Protein AF-A0A4Q6EAH5-F1 (afdb_monomer)

Sequence (78 aa):
LEKALVAVKASDAADKKVKAAVRSKKIPKAKGAALYDSALKANVINQTEFNVIAEAEKLRLSAIQVDEFTLEDYASRK

Secondary structure (DSSP, 8-state):
-HHHHHHHHHHHHHHHHHHHHHHTTSS----THHHHHHHHHTTSS-HHHHHHHHHHHHHHHHHH------THHHHT--

Mean predicted aligned error: 10.82 Å

Foldseek 3Di:
DVLLVVLVVLLVVLVVLLVVCVVVVLFPDDDDLVSLVRCCVSVSDDPVSSVSSVVSVVVVVVVVCDDPPDCVVVVPPD

pLDDT: mean 70.67, std 9.62, range [47.03, 83.06]

Structure (mmCIF, N/CA/C/O backbone):
data_AF-A0A4Q6EAH5-F1
#
_entry.id   AF-A0A4Q6EAH5-F1
#
loop_
_atom_site.group_PDB
_atom_site.id
_atom_site.type_symbol
_atom_site.label_atom_id
_atom_site.label_alt_id
_atom_site.label_comp_id
_atom_site.label_asym_id
_atom_site.label_entity_id
_atom_site.label_seq_id
_atom_site.pdbx_PDB_ins_code
_atom_site.Cartn_x
_atom_site.Cartn_y
_atom_site.Cartn_z
_atom_site.occupancy
_atom_site.B_iso_or_equiv
_atom_site.auth_seq_id
_atom_site.auth_comp_id
_atom_site.auth_asym_id
_atom_site.auth_atom_id
_atom_site.pdbx_PDB_model_num
ATOM 1 N N . LEU A 1 1 ? 14.708 5.683 -11.630 1.00 56.78 1 LEU A N 1
ATOM 2 C CA . LEU A 1 1 ? 14.715 5.554 -10.153 1.00 56.78 1 LEU A CA 1
ATOM 3 C C . LEU A 1 1 ? 13.917 6.656 -9.441 1.00 56.78 1 LEU A C 1
ATOM 5 O O . LEU A 1 1 ? 13.068 6.324 -8.627 1.00 56.78 1 LEU A O 1
ATOM 9 N N . GLU A 1 2 ? 14.125 7.943 -9.750 1.00 55.47 2 GLU A N 1
ATOM 10 C CA . GLU A 1 2 ? 13.482 9.071 -9.033 1.00 55.47 2 GLU A CA 1
ATOM 11 C C . GLU A 1 2 ? 11.949 9.024 -8.966 1.00 55.47 2 GLU A C 1
ATOM 13 O O . GLU A 1 2 ? 11.373 9.253 -7.904 1.00 55.47 2 GLU A O 1
ATOM 18 N N . LYS A 1 3 ? 11.275 8.671 -10.068 1.00 57.56 3 LYS A N 1
ATOM 19 C CA . LYS A 1 3 ? 9.803 8.614 -10.116 1.00 57.56 3 LYS A CA 1
ATOM 20 C C . LYS A 1 3 ? 9.208 7.615 -9.117 1.00 57.56 3 LYS A C 1
ATOM 22 O O . LYS A 1 3 ? 8.184 7.904 -8.507 1.00 57.56 3 LYS A O 1
ATOM 27 N N . ALA A 1 4 ? 9.874 6.478 -8.904 1.00 56.59 4 ALA A N 1
ATOM 28 C CA . ALA A 1 4 ? 9.433 5.476 -7.938 1.00 56.59 4 ALA A CA 1
ATOM 29 C C . ALA A 1 4 ? 9.545 5.998 -6.498 1.00 56.59 4 ALA A C 1
ATOM 31 O O . ALA A 1 4 ? 8.648 5.785 -5.691 1.00 56.59 4 ALA A O 1
ATOM 32 N N . LEU A 1 5 ? 10.606 6.747 -6.187 1.00 58.38 5 LEU A N 1
ATOM 33 C CA . LEU A 1 5 ? 10.825 7.299 -4.849 1.00 58.38 5 LEU A CA 1
ATOM 34 C C . LEU A 1 5 ? 9.791 8.387 -4.519 1.00 58.38 5 LEU A C 1
ATOM 36 O O . LEU A 1 5 ? 9.229 8.390 -3.426 1.00 58.38 5 LEU A O 1
ATOM 40 N N . VAL A 1 6 ? 9.474 9.267 -5.474 1.00 64.00 6 VAL A N 1
ATOM 41 C CA . VAL A 1 6 ? 8.428 10.292 -5.307 1.00 64.00 6 VAL A CA 1
ATOM 42 C C . VAL A 1 6 ? 7.049 9.655 -5.118 1.00 64.00 6 VAL A C 1
ATOM 44 O O . VAL A 1 6 ? 6.323 10.049 -4.205 1.00 64.00 6 VAL A O 1
ATOM 47 N N . ALA A 1 7 ? 6.714 8.635 -5.916 1.00 62.12 7 ALA A N 1
ATOM 48 C CA . ALA A 1 7 ? 5.453 7.904 -5.789 1.00 62.12 7 ALA A CA 1
ATOM 49 C C . ALA A 1 7 ? 5.335 7.200 -4.425 1.00 62.12 7 ALA A C 1
ATOM 51 O O . ALA A 1 7 ? 4.308 7.317 -3.757 1.00 62.12 7 ALA A O 1
ATOM 52 N N . VAL A 1 8 ? 6.415 6.569 -3.950 1.00 62.81 8 VAL A N 1
ATOM 53 C CA . VAL A 1 8 ? 6.466 5.955 -2.614 1.00 62.81 8 VAL A CA 1
ATOM 54 C C . VAL A 1 8 ? 6.300 7.009 -1.513 1.00 62.81 8 VAL A C 1
ATOM 56 O O . VAL A 1 8 ? 5.531 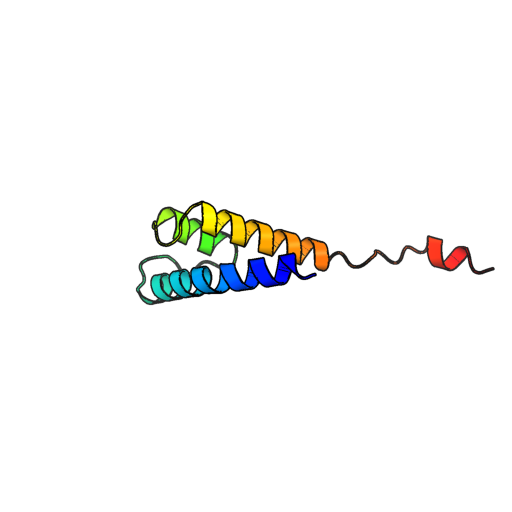6.814 -0.575 1.00 62.81 8 VAL A O 1
ATOM 59 N N . LYS A 1 9 ? 6.946 8.170 -1.634 1.00 66.88 9 LYS A N 1
ATOM 60 C CA . LYS A 1 9 ? 6.849 9.242 -0.631 1.00 66.88 9 LYS A CA 1
ATOM 61 C C . LYS A 1 9 ? 5.448 9.861 -0.569 1.00 66.88 9 LYS A C 1
ATOM 63 O O . LYS A 1 9 ? 4.969 10.175 0.517 1.00 66.88 9 LYS A O 1
ATOM 68 N N . ALA A 1 10 ? 4.780 9.996 -1.715 1.00 65.25 10 ALA A N 1
ATOM 69 C CA . ALA A 1 10 ? 3.380 10.413 -1.783 1.00 65.25 10 ALA A CA 1
ATOM 70 C C . ALA A 1 10 ? 2.448 9.346 -1.182 1.00 65.25 10 ALA A C 1
ATOM 72 O O . ALA A 1 10 ? 1.534 9.676 -0.422 1.00 65.25 10 ALA A O 1
ATOM 73 N N . SER A 1 11 ? 2.726 8.066 -1.448 1.00 66.94 11 SER A N 1
ATOM 74 C CA . SER A 1 11 ? 1.976 6.952 -0.866 1.00 66.94 11 SER A CA 1
ATOM 75 C C . SER A 1 11 ? 2.132 6.851 0.653 1.00 66.94 11 SER A C 1
ATOM 77 O O . SER A 1 11 ? 1.189 6.452 1.322 1.00 66.94 11 SER A O 1
ATOM 79 N N . ASP A 1 12 ? 3.250 7.301 1.228 1.00 72.19 12 ASP A N 1
ATOM 80 C CA . ASP A 1 12 ? 3.511 7.238 2.674 1.00 72.19 12 ASP A CA 1
ATOM 81 C C . ASP A 1 12 ? 2.536 8.113 3.493 1.00 72.19 12 ASP A C 1
ATOM 83 O O . ASP A 1 12 ? 2.110 7.756 4.596 1.00 72.19 12 ASP A O 1
ATOM 87 N N . ALA A 1 13 ? 2.103 9.250 2.933 1.00 75.69 13 ALA A N 1
ATOM 88 C CA . ALA A 1 13 ? 1.075 10.091 3.545 1.00 75.69 13 ALA A CA 1
ATOM 89 C C . ALA A 1 13 ? -0.301 9.402 3.545 1.00 75.69 13 ALA A C 1
ATOM 91 O O . ALA A 1 13 ? -1.005 9.424 4.561 1.00 75.69 13 ALA A O 1
ATOM 92 N N . ALA A 1 14 ? -0.664 8.754 2.435 1.00 73.56 14 ALA A N 1
ATOM 93 C CA . ALA A 1 14 ? -1.881 7.954 2.342 1.00 73.56 14 ALA A CA 1
ATOM 94 C C . ALA A 1 14 ? -1.806 6.736 3.279 1.00 73.56 14 ALA A C 1
ATOM 96 O O . ALA A 1 14 ? -2.740 6.479 4.034 1.00 73.56 14 ALA A O 1
ATOM 97 N N . ASP A 1 15 ? -0.663 6.058 3.346 1.00 74.56 15 ASP A N 1
ATOM 98 C CA . ASP A 1 15 ? -0.447 4.882 4.189 1.00 74.56 15 ASP A CA 1
ATOM 99 C C . ASP A 1 15 ? -0.571 5.215 5.687 1.00 74.56 15 ASP A C 1
ATOM 101 O O . ASP A 1 15 ? -1.152 4.450 6.462 1.00 74.56 15 ASP A O 1
ATOM 105 N N . LYS A 1 16 ? -0.131 6.411 6.108 1.00 79.38 16 LYS A N 1
ATOM 106 C CA . LYS A 1 16 ? -0.385 6.931 7.465 1.00 79.38 16 LYS A CA 1
ATOM 107 C C . LYS A 1 16 ? -1.873 7.138 7.746 1.00 79.38 16 LYS A C 1
ATOM 109 O O . LYS A 1 16 ? -2.330 6.739 8.821 1.00 79.38 16 LYS A O 1
ATOM 114 N N . LYS A 1 17 ? -2.638 7.710 6.805 1.00 79.56 17 LYS A N 1
ATOM 115 C CA . LYS A 1 17 ? -4.103 7.856 6.944 1.00 79.56 17 LYS A CA 1
ATOM 116 C C . LYS A 1 17 ? -4.774 6.490 7.067 1.00 79.56 17 LYS A C 1
ATOM 118 O O . LYS A 1 17 ? -5.585 6.286 7.971 1.00 79.56 17 LYS A O 1
ATOM 123 N N . VAL A 1 18 ? -4.385 5.533 6.225 1.00 77.12 18 VAL A N 1
ATOM 124 C CA . VAL A 1 18 ? -4.943 4.178 6.258 1.00 77.12 18 VAL A CA 1
ATOM 125 C C . VAL A 1 18 ? -4.588 3.466 7.566 1.00 77.12 18 VAL A C 1
ATOM 127 O O . VAL A 1 18 ? -5.473 2.927 8.225 1.00 77.12 18 VAL A O 1
ATOM 130 N N . LYS A 1 19 ? -3.339 3.541 8.042 1.00 76.81 19 LYS A N 1
ATOM 131 C CA . LYS A 1 19 ? -2.946 2.991 9.355 1.00 76.81 19 LYS A CA 1
ATOM 132 C C . LYS A 1 19 ? -3.719 3.621 10.514 1.00 76.81 19 LYS A C 1
ATOM 134 O O . LYS A 1 19 ? -4.093 2.906 11.448 1.00 76.81 19 LYS A O 1
ATOM 139 N N . ALA A 1 20 ? -3.983 4.926 10.470 1.00 82.06 20 ALA A N 1
ATOM 140 C CA . ALA A 1 20 ? -4.809 5.603 11.469 1.00 82.06 20 ALA A CA 1
ATOM 141 C C . ALA A 1 20 ? -6.271 5.120 11.421 1.00 82.06 20 ALA A C 1
ATOM 143 O O . ALA A 1 20 ? -6.873 4.850 12.464 1.00 82.06 20 ALA A O 1
ATOM 144 N N . ALA A 1 21 ? -6.827 4.930 10.224 1.00 80.06 21 ALA A N 1
ATOM 145 C CA . ALA A 1 21 ? -8.171 4.393 10.026 1.00 80.06 21 ALA A CA 1
ATOM 146 C C . ALA A 1 21 ? -8.292 2.917 10.471 1.00 80.06 21 ALA A C 1
ATOM 148 O O . ALA A 1 21 ? -9.282 2.531 11.092 1.00 80.06 21 ALA A O 1
ATOM 149 N N . VAL A 1 22 ? -7.246 2.109 10.274 1.00 81.50 22 VAL A N 1
ATOM 150 C CA . VAL A 1 22 ? -7.154 0.736 10.801 1.00 81.50 22 VAL A CA 1
ATOM 151 C C . VAL A 1 22 ? -7.077 0.735 12.330 1.00 81.50 22 VAL A C 1
ATOM 153 O O . VAL A 1 22 ? -7.770 -0.042 12.987 1.00 81.50 22 VAL A O 1
ATOM 156 N N . ARG A 1 23 ? -6.261 1.616 12.928 1.00 80.31 23 ARG A N 1
ATOM 157 C CA . ARG A 1 23 ? -6.159 1.759 14.394 1.00 80.31 23 ARG A CA 1
ATOM 158 C C . ARG A 1 23 ? -7.475 2.203 15.026 1.00 80.31 23 ARG A C 1
ATOM 160 O O . ARG A 1 23 ? -7.835 1.694 16.081 1.00 80.31 23 ARG A O 1
ATOM 167 N N . SER A 1 24 ? -8.198 3.100 14.365 1.00 80.25 24 SER A N 1
ATOM 168 C CA . SER A 1 24 ? -9.529 3.552 14.789 1.00 80.25 24 SER A CA 1
ATOM 169 C C . SER A 1 24 ? -10.652 2.562 14.450 1.00 80.25 24 SER A C 1
ATOM 171 O O . SER A 1 24 ? -11.817 2.884 14.662 1.00 80.25 24 SER A O 1
ATOM 173 N N . LYS A 1 25 ? -10.320 1.354 13.960 1.00 76.62 25 LYS A N 1
ATOM 174 C CA . LYS A 1 25 ? -11.259 0.288 13.564 1.00 76.62 25 LYS A CA 1
ATOM 175 C C . LYS A 1 25 ? -12.283 0.711 12.498 1.00 76.62 25 LYS A C 1
ATOM 177 O O . LYS A 1 25 ? -13.284 0.027 12.320 1.00 76.62 25 LYS A O 1
ATOM 182 N N . LYS A 1 26 ? -12.027 1.798 11.759 1.00 75.50 26 LYS A N 1
ATOM 183 C CA . LYS A 1 26 ? -12.880 2.246 10.644 1.00 75.50 26 LYS A CA 1
ATOM 184 C C . LYS A 1 26 ? -12.778 1.341 9.417 1.00 75.50 26 LYS A C 1
ATOM 186 O O . LYS A 1 26 ? -13.677 1.342 8.588 1.00 75.50 26 LYS A O 1
ATOM 191 N N . ILE A 1 27 ? -11.690 0.582 9.304 1.00 77.94 27 ILE A N 1
ATOM 192 C CA . ILE A 1 27 ? -11.443 -0.363 8.214 1.00 77.94 27 ILE A CA 1
ATOM 193 C C . ILE A 1 27 ? -10.844 -1.666 8.749 1.00 77.94 27 ILE A C 1
ATOM 195 O O . ILE A 1 27 ? -10.088 -1.643 9.728 1.00 77.94 27 ILE A O 1
ATOM 199 N N . PRO A 1 28 ? -11.160 -2.807 8.112 1.00 74.19 28 PRO A N 1
ATOM 200 C CA . PRO A 1 28 ? -10.612 -4.101 8.488 1.00 74.19 28 PRO A CA 1
ATOM 201 C C . PRO A 1 28 ? -9.096 -4.156 8.251 1.00 74.19 28 PRO A C 1
ATOM 203 O O . PRO A 1 28 ? -8.570 -3.595 7.289 1.00 74.19 28 PRO A O 1
ATOM 206 N N . LYS A 1 29 ? -8.376 -4.866 9.132 1.00 71.19 29 LYS A N 1
ATOM 207 C CA . LYS A 1 29 ? -6.949 -5.172 8.946 1.00 71.19 29 LYS A CA 1
ATOM 208 C C . LYS A 1 29 ? -6.783 -6.157 7.786 1.00 71.19 29 LYS A C 1
ATOM 210 O O . LYS A 1 29 ? -6.782 -7.365 7.994 1.00 71.19 29 LYS A O 1
ATOM 215 N N . ALA A 1 30 ? -6.624 -5.633 6.580 1.00 73.50 30 ALA A N 1
ATOM 216 C CA . ALA A 1 30 ? -6.192 -6.394 5.414 1.00 73.50 30 ALA A CA 1
ATOM 217 C C . ALA A 1 30 ? -4.684 -6.196 5.161 1.00 73.50 30 ALA A C 1
ATOM 219 O O . ALA A 1 30 ? -4.044 -5.345 5.782 1.00 73.50 30 ALA A O 1
ATOM 220 N N . LYS A 1 31 ? -4.092 -7.004 4.276 1.00 66.19 31 LYS A N 1
ATOM 221 C CA . LYS A 1 31 ? -2.682 -6.885 3.864 1.00 66.19 31 LYS A CA 1
ATOM 222 C C . LYS A 1 31 ? -2.598 -6.415 2.408 1.00 66.19 31 LYS A C 1
ATOM 224 O O . LYS A 1 31 ? -3.409 -6.840 1.588 1.00 66.19 31 LYS A O 1
ATOM 229 N N . GLY A 1 32 ? -1.603 -5.582 2.093 1.00 71.19 32 GLY A N 1
ATOM 230 C CA . GLY A 1 32 ? -1.303 -5.139 0.724 1.00 71.19 32 GLY A CA 1
ATOM 231 C C . GLY A 1 32 ? -2.471 -4.421 0.037 1.00 71.19 32 GLY A C 1
ATOM 232 O O . GLY A 1 32 ? -3.170 -3.627 0.662 1.00 71.19 32 GLY A O 1
ATOM 233 N N . ALA A 1 33 ? -2.712 -4.744 -1.238 1.00 70.38 33 ALA A N 1
ATOM 234 C CA . ALA A 1 33 ? -3.741 -4.127 -2.085 1.00 70.38 33 ALA A CA 1
ATOM 235 C C . ALA A 1 33 ? -5.155 -4.113 -1.467 1.00 70.38 33 ALA A C 1
ATOM 237 O O . ALA A 1 33 ? -5.884 -3.131 -1.604 1.00 70.38 33 ALA A O 1
ATOM 238 N N . ALA A 1 34 ? -5.530 -5.159 -0.723 1.00 77.19 34 ALA A N 1
ATOM 239 C CA . ALA A 1 34 ? -6.856 -5.266 -0.108 1.00 77.19 34 ALA A CA 1
ATOM 240 C C . ALA A 1 34 ? -7.105 -4.213 0.993 1.00 77.19 34 ALA A C 1
ATOM 242 O O . ALA A 1 34 ? -8.250 -3.835 1.257 1.00 77.19 34 ALA A O 1
ATOM 243 N N . LEU A 1 35 ? -6.044 -3.714 1.634 1.00 78.44 35 LEU A N 1
ATOM 244 C CA . LEU A 1 35 ? -6.130 -2.653 2.640 1.00 78.44 35 LEU A CA 1
ATOM 245 C C . LEU A 1 35 ? -6.388 -1.288 1.993 1.00 78.44 35 LEU A C 1
ATOM 247 O O . LEU A 1 35 ? -7.205 -0.524 2.504 1.00 78.44 35 LEU A O 1
ATOM 251 N N . TYR A 1 36 ? -5.773 -1.016 0.842 1.00 77.69 36 TYR A N 1
ATOM 252 C CA . TYR A 1 36 ? -6.019 0.207 0.076 1.00 77.69 36 TYR A 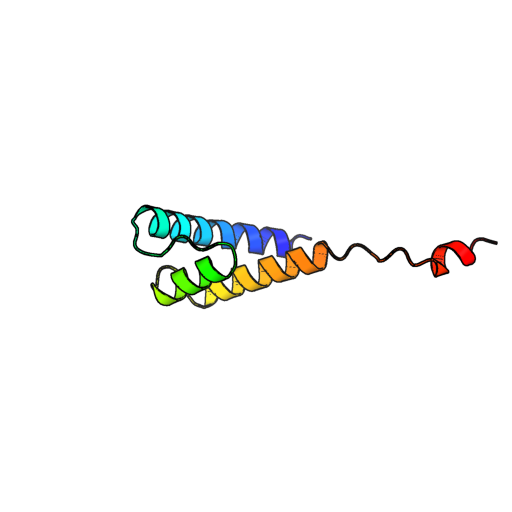CA 1
ATOM 253 C C . TYR A 1 36 ? -7.411 0.215 -0.565 1.00 77.69 36 TYR A C 1
ATOM 255 O O . TYR A 1 36 ? -8.079 1.244 -0.541 1.00 77.69 36 TYR A O 1
ATOM 263 N N . ASP A 1 37 ? -7.898 -0.934 -1.037 1.00 80.50 37 ASP A N 1
ATOM 264 C CA . ASP A 1 37 ? -9.265 -1.065 -1.563 1.00 80.50 37 ASP A CA 1
ATOM 265 C C . ASP A 1 37 ? -10.323 -0.860 -0.460 1.00 80.50 37 ASP A C 1
ATOM 267 O O . ASP A 1 37 ? -11.321 -0.158 -0.634 1.00 80.50 37 ASP A O 1
ATOM 271 N N . SER A 1 38 ? -10.059 -1.386 0.741 1.00 79.50 38 SER A N 1
ATOM 272 C CA . SER A 1 38 ? -10.897 -1.125 1.920 1.00 79.50 38 SER A CA 1
ATOM 273 C C . SER A 1 38 ? -10.879 0.355 2.321 1.00 79.50 38 SER A C 1
ATOM 275 O O . SER A 1 38 ? -11.911 0.904 2.702 1.00 79.50 38 SER A O 1
ATOM 277 N N . ALA A 1 39 ? -9.723 1.018 2.222 1.00 80.19 39 ALA A N 1
ATOM 278 C CA . ALA A 1 39 ? -9.586 2.442 2.514 1.00 80.19 39 ALA A CA 1
ATOM 279 C C . ALA A 1 39 ? -10.310 3.334 1.494 1.00 80.19 39 ALA A C 1
ATOM 281 O O . ALA A 1 39 ? -10.908 4.333 1.895 1.00 80.19 39 ALA A O 1
ATOM 282 N N . LEU A 1 40 ? -10.297 2.958 0.212 1.00 83.06 40 LEU A N 1
ATOM 283 C CA . LEU A 1 40 ? -11.058 3.625 -0.846 1.00 83.06 40 LEU A CA 1
ATOM 284 C C . LEU A 1 40 ? -12.568 3.508 -0.579 1.00 83.06 40 LEU A C 1
ATOM 286 O O . LEU A 1 40 ? -13.274 4.512 -0.543 1.00 83.06 40 LEU A O 1
ATOM 290 N N . LYS A 1 41 ? -13.054 2.293 -0.288 1.00 81.69 41 LYS A N 1
ATOM 291 C CA . LYS A 1 41 ? -14.468 2.033 0.049 1.00 81.69 41 LYS A CA 1
ATOM 292 C C . LYS A 1 41 ? -14.928 2.785 1.298 1.00 81.69 41 LYS A C 1
ATOM 294 O O . LYS A 1 41 ? -16.070 3.229 1.369 1.00 81.69 41 LYS A O 1
ATOM 299 N N . ALA A 1 42 ? -14.037 2.958 2.270 1.00 79.56 42 ALA A N 1
ATOM 300 C CA . ALA A 1 42 ? -14.301 3.724 3.482 1.00 79.56 42 ALA A CA 1
ATOM 301 C C . ALA A 1 42 ? -14.107 5.246 3.318 1.00 79.56 42 ALA A C 1
ATOM 303 O O . ALA A 1 42 ? -14.190 5.964 4.315 1.00 79.56 42 ALA A O 1
ATOM 304 N N . ASN A 1 43 ? -13.844 5.743 2.099 1.00 79.75 43 ASN A N 1
ATOM 305 C CA . ASN A 1 43 ? -13.556 7.155 1.801 1.00 79.75 43 ASN A CA 1
ATOM 306 C C . ASN A 1 43 ? -12.422 7.752 2.664 1.00 79.75 43 ASN A C 1
ATOM 308 O O . ASN A 1 43 ? -12.422 8.935 2.997 1.00 79.75 43 ASN A O 1
ATOM 312 N N . VAL A 1 44 ? -11.447 6.929 3.064 1.00 80.56 44 VAL A N 1
ATOM 313 C CA . VAL A 1 44 ? -10.260 7.370 3.822 1.00 80.56 44 VAL A CA 1
ATOM 314 C C . VAL A 1 44 ? -9.208 7.967 2.884 1.00 80.56 44 VAL A C 1
ATOM 316 O O . VAL A 1 44 ? -8.447 8.848 3.289 1.00 80.56 44 VAL A O 1
ATOM 319 N N . ILE A 1 45 ? -9.171 7.473 1.645 1.00 80.06 45 ILE A N 1
ATOM 320 C CA . ILE A 1 45 ? -8.300 7.934 0.564 1.00 80.06 45 ILE A CA 1
ATOM 321 C C . ILE A 1 45 ? -9.123 8.165 -0.706 1.00 80.06 45 ILE A C 1
ATOM 323 O O . ILE A 1 45 ? -10.149 7.515 -0.912 1.00 80.06 45 ILE A O 1
ATOM 327 N N . ASN A 1 46 ? -8.648 9.058 -1.568 1.00 82.75 46 ASN A N 1
ATOM 328 C CA . ASN A 1 46 ? -9.284 9.355 -2.852 1.00 82.75 46 ASN A CA 1
ATOM 329 C C . ASN A 1 46 ? -8.773 8.432 -3.972 1.00 82.75 46 ASN A C 1
ATOM 331 O O . ASN A 1 46 ? -7.682 7.868 -3.884 1.00 82.75 46 ASN A O 1
ATOM 335 N N . GLN A 1 47 ? -9.523 8.345 -5.079 1.00 78.38 47 GLN A N 1
ATOM 336 C CA . GLN A 1 47 ? -9.145 7.546 -6.257 1.00 78.38 47 GLN A CA 1
ATOM 337 C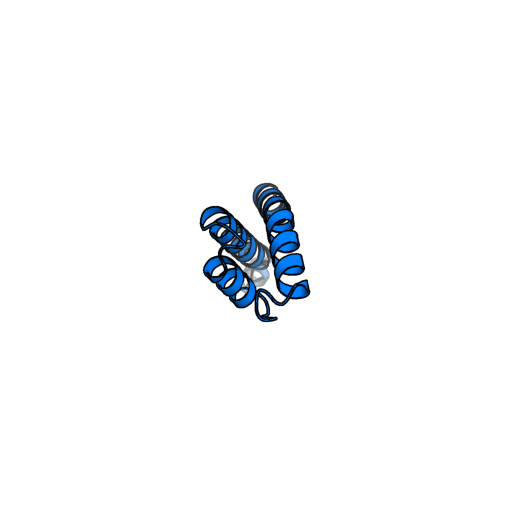 C . GLN A 1 47 ? -7.751 7.904 -6.795 1.00 78.38 47 GLN A C 1
ATOM 339 O O . GLN A 1 47 ? -6.995 7.032 -7.216 1.00 78.38 47 GLN A O 1
ATOM 344 N N . THR A 1 48 ? -7.378 9.181 -6.734 1.00 77.81 48 THR A N 1
ATOM 345 C CA . THR A 1 48 ? -6.053 9.665 -7.134 1.00 77.81 48 THR A CA 1
ATOM 346 C C . THR A 1 48 ? -4.943 9.097 -6.249 1.00 77.81 48 THR A C 1
ATOM 348 O O . THR A 1 48 ? -3.920 8.660 -6.763 1.00 77.81 48 THR A O 1
ATOM 351 N N . GLU A 1 49 ? -5.148 9.052 -4.928 1.00 75.38 49 GLU A N 1
ATOM 352 C CA . GLU A 1 49 ? -4.182 8.477 -3.978 1.00 75.38 49 GLU A CA 1
ATOM 353 C C . GLU A 1 49 ? -4.056 6.960 -4.179 1.00 75.38 49 GLU A C 1
ATOM 355 O O . GLU A 1 49 ? -2.949 6.424 -4.170 1.00 75.38 49 GLU A O 1
ATOM 360 N N . PHE A 1 50 ? -5.176 6.277 -4.431 1.00 81.50 50 PHE A N 1
ATOM 361 C CA . PHE A 1 50 ? -5.187 4.848 -4.742 1.00 81.50 50 PHE A CA 1
ATOM 362 C C . PHE A 1 50 ? -4.390 4.526 -6.013 1.00 81.50 50 PHE A C 1
ATOM 364 O O . PHE A 1 50 ? -3.574 3.605 -6.012 1.00 81.50 50 PHE A O 1
ATOM 371 N N . ASN A 1 51 ? -4.566 5.318 -7.074 1.00 81.12 51 ASN A N 1
ATOM 372 C CA . ASN A 1 51 ? -3.837 5.126 -8.326 1.00 81.12 51 ASN A CA 1
ATOM 373 C C . ASN A 1 51 ? -2.322 5.317 -8.140 1.00 81.12 51 ASN A C 1
ATOM 375 O O . ASN A 1 51 ? -1.546 4.521 -8.661 1.00 81.12 51 ASN A O 1
ATOM 379 N N . VAL A 1 52 ? -1.897 6.307 -7.345 1.00 79.50 52 VAL A N 1
ATOM 380 C CA . VAL A 1 52 ? -0.473 6.531 -7.030 1.00 79.50 52 VAL A CA 1
ATOM 381 C C . VAL A 1 52 ? 0.128 5.344 -6.274 1.00 79.50 52 VAL A C 1
ATOM 383 O O . VAL A 1 52 ? 1.246 4.929 -6.576 1.00 79.50 52 VAL A O 1
ATOM 386 N N . ILE A 1 53 ? -0.608 4.762 -5.320 1.00 77.06 53 ILE A N 1
ATOM 387 C CA . ILE A 1 53 ? -0.169 3.560 -4.593 1.00 77.06 53 ILE A CA 1
ATOM 388 C C . ILE A 1 53 ? -0.037 2.369 -5.550 1.00 77.06 53 ILE A C 1
ATOM 390 O O . ILE A 1 53 ? 0.971 1.666 -5.521 1.00 77.06 53 ILE A O 1
ATOM 394 N N . ALA A 1 54 ? -1.021 2.160 -6.42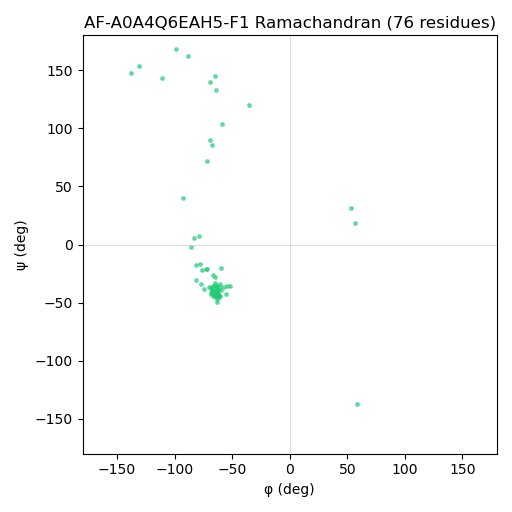8 1.00 79.81 54 ALA A N 1
ATOM 395 C CA . ALA A 1 54 ? -0.994 1.075 -7.407 1.00 79.81 54 ALA A CA 1
ATOM 396 C C . ALA A 1 54 ? 0.176 1.215 -8.399 1.00 79.81 54 ALA A C 1
ATOM 398 O O . ALA A 1 54 ? 0.852 0.231 -8.710 1.00 79.81 54 ALA A O 1
ATOM 399 N N . GLU A 1 55 ? 0.460 2.435 -8.864 1.00 78.25 55 GLU A N 1
ATOM 400 C CA . GLU A 1 55 ? 1.618 2.718 -9.715 1.00 78.25 55 GLU A CA 1
ATOM 401 C C . GLU A 1 55 ? 2.946 2.520 -8.981 1.00 78.25 55 GLU A C 1
ATOM 403 O O . GLU A 1 55 ? 3.877 1.959 -9.560 1.00 78.25 55 GLU A O 1
ATOM 408 N N . ALA A 1 56 ? 3.042 2.931 -7.714 1.00 75.88 56 ALA A N 1
ATOM 409 C CA . ALA A 1 56 ? 4.231 2.707 -6.896 1.00 75.88 56 ALA A CA 1
ATOM 410 C C . ALA A 1 56 ? 4.508 1.207 -6.711 1.00 75.88 56 ALA A C 1
ATOM 412 O O . ALA A 1 56 ? 5.646 0.766 -6.884 1.00 75.88 56 ALA A O 1
ATOM 413 N N . GLU A 1 57 ? 3.472 0.412 -6.433 1.00 76.06 57 GLU A N 1
ATOM 414 C CA . GLU A 1 57 ? 3.572 -1.045 -6.294 1.00 76.06 57 GLU A CA 1
ATOM 415 C C . GLU A 1 57 ? 4.022 -1.692 -7.619 1.00 76.06 57 GLU A C 1
ATOM 417 O O . GLU A 1 57 ? 4.917 -2.540 -7.639 1.00 76.06 57 GLU A O 1
ATOM 422 N N . LYS A 1 58 ? 3.474 -1.228 -8.751 1.00 75.69 58 LYS A N 1
ATOM 423 C CA . LYS A 1 58 ? 3.860 -1.679 -10.097 1.00 75.69 58 LYS A CA 1
ATOM 424 C C . LYS A 1 58 ? 5.305 -1.317 -10.439 1.00 75.69 58 LYS A C 1
ATOM 426 O O . LYS A 1 58 ? 6.036 -2.159 -10.954 1.00 75.69 58 LYS A O 1
ATOM 431 N N . LEU A 1 59 ? 5.736 -0.092 -10.139 1.00 72.38 59 LEU A N 1
ATOM 432 C CA . LEU A 1 59 ? 7.124 0.345 -10.316 1.00 72.38 59 LEU A CA 1
ATOM 433 C C . LEU A 1 59 ? 8.077 -0.459 -9.434 1.00 72.38 59 LEU A C 1
ATOM 435 O O . LEU A 1 59 ? 9.178 -0.779 -9.872 1.00 72.38 59 LEU A O 1
ATOM 439 N N . ARG A 1 60 ?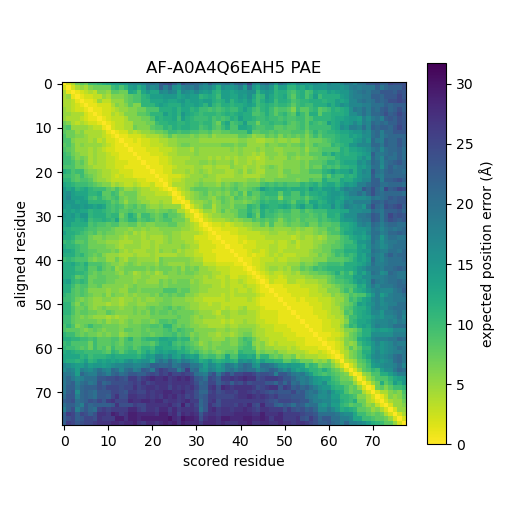 7.654 -0.828 -8.220 1.00 70.06 60 ARG A N 1
ATOM 440 C CA . ARG A 1 60 ? 8.430 -1.701 -7.338 1.00 70.06 60 ARG A CA 1
ATOM 441 C C . ARG A 1 60 ? 8.609 -3.086 -7.952 1.00 70.06 60 ARG A C 1
ATOM 443 O O . ARG A 1 60 ? 9.730 -3.572 -7.988 1.00 70.06 60 ARG A O 1
ATOM 450 N N . LEU A 1 61 ? 7.540 -3.697 -8.467 1.00 68.69 61 LEU A N 1
ATOM 451 C CA . LEU A 1 61 ? 7.613 -4.989 -9.162 1.00 68.69 61 LEU A CA 1
ATOM 452 C C . LEU A 1 61 ? 8.483 -4.912 -10.423 1.00 68.69 61 LEU A C 1
ATOM 454 O O . LEU A 1 61 ? 9.322 -5.778 -10.635 1.00 68.69 61 LEU A O 1
ATOM 458 N N . SER A 1 62 ? 8.341 -3.842 -11.207 1.00 64.88 62 SER A N 1
ATOM 459 C CA . SER A 1 62 ? 9.157 -3.602 -12.402 1.00 64.88 62 SER A CA 1
ATOM 460 C C . SER A 1 62 ? 10.636 -3.385 -12.075 1.00 64.88 62 SER A C 1
ATOM 462 O O . SER A 1 62 ? 11.481 -3.818 -12.842 1.00 64.88 62 SER A O 1
ATOM 464 N N . ALA A 1 63 ? 10.962 -2.750 -10.947 1.00 64.12 63 ALA A N 1
ATOM 465 C CA . ALA A 1 63 ? 12.343 -2.595 -10.488 1.00 64.12 63 ALA A CA 1
ATOM 466 C C . ALA A 1 63 ? 12.924 -3.884 -9.874 1.00 64.12 63 ALA A C 1
ATOM 468 O O . ALA A 1 63 ? 14.140 -4.024 -9.797 1.00 64.12 63 ALA A O 1
ATOM 469 N N . ILE A 1 64 ? 12.067 -4.805 -9.417 1.00 62.06 64 ILE A N 1
ATOM 470 C CA . ILE A 1 64 ? 12.455 -6.133 -8.913 1.00 62.06 64 ILE A CA 1
ATOM 471 C C . ILE A 1 64 ? 12.693 -7.122 -10.063 1.00 62.06 64 ILE A C 1
ATOM 473 O O . ILE A 1 64 ? 13.364 -8.130 -9.849 1.00 62.06 64 ILE A O 1
ATOM 477 N N . GLN A 1 65 ? 12.205 -6.838 -11.276 1.00 53.97 65 GLN A N 1
ATOM 478 C CA . GLN A 1 65 ? 12.558 -7.586 -12.483 1.00 53.97 65 GLN A CA 1
ATOM 479 C C . GLN A 1 65 ? 14.004 -7.242 -12.881 1.00 53.97 65 GLN A C 1
ATOM 481 O O . GLN A 1 65 ? 14.271 -6.480 -13.802 1.00 53.97 65 GLN A O 1
ATOM 486 N N . VAL A 1 66 ? 14.934 -7.748 -12.075 1.00 52.59 66 VAL A N 1
ATOM 487 C CA . VAL A 1 66 ? 16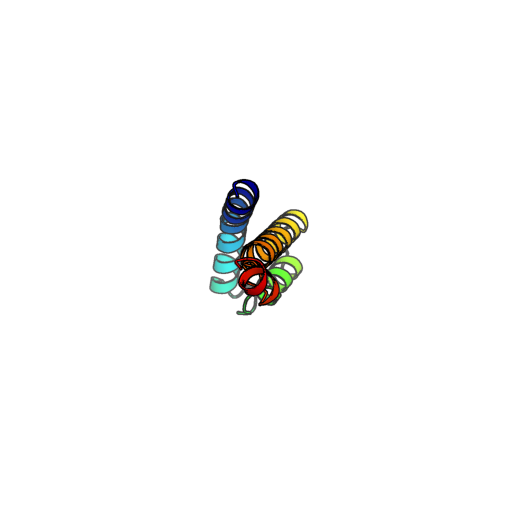.365 -7.805 -12.351 1.00 52.59 66 VAL A CA 1
ATOM 488 C C . VAL A 1 66 ? 16.538 -8.723 -13.552 1.00 52.59 66 VAL A C 1
ATOM 490 O O . VAL A 1 66 ? 15.916 -9.786 -13.576 1.00 52.59 66 VAL A O 1
ATOM 493 N N . ASP A 1 67 ? 17.336 -8.277 -14.525 1.00 54.06 67 ASP A N 1
ATOM 494 C CA . ASP A 1 67 ? 17.676 -9.006 -15.746 1.00 54.06 67 ASP A CA 1
ATOM 495 C C . ASP A 1 67 ? 17.790 -10.507 -15.473 1.00 54.06 67 ASP A C 1
ATOM 497 O O . ASP A 1 67 ? 18.588 -10.959 -14.644 1.00 54.06 67 ASP A O 1
ATOM 501 N N . GLU A 1 68 ? 16.951 -11.280 -16.157 1.00 56.81 68 GLU A N 1
ATOM 502 C CA . GLU A 1 68 ? 17.127 -12.716 -16.268 1.00 56.81 68 GLU A CA 1
ATOM 503 C C . GLU A 1 68 ? 18.504 -12.894 -16.921 1.00 56.81 68 GLU A C 1
ATOM 505 O O . GLU A 1 68 ? 18.680 -12.589 -18.098 1.00 56.81 68 GLU A O 1
ATOM 510 N N . PHE A 1 69 ? 19.523 -13.262 -16.135 1.00 52.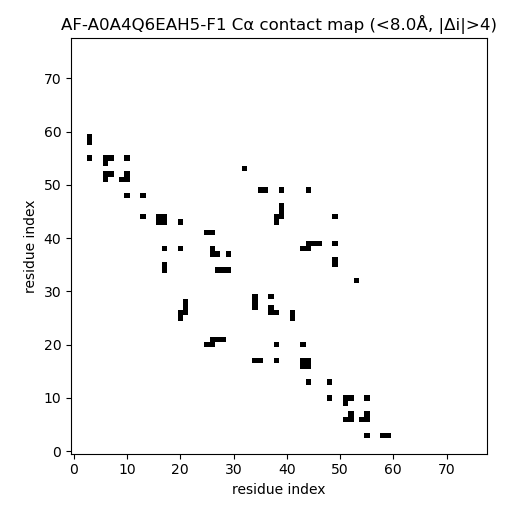84 69 PHE A N 1
ATOM 511 C CA . PHE A 1 69 ? 20.848 -13.576 -16.662 1.00 52.84 69 PHE A CA 1
ATOM 512 C C . PHE A 1 69 ? 20.696 -14.863 -17.471 1.00 52.84 69 PHE A C 1
ATOM 514 O O . PHE A 1 69 ? 20.793 -15.974 -16.947 1.00 52.84 69 PHE A O 1
ATOM 521 N N . THR A 1 70 ? 20.319 -14.694 -18.731 1.00 60.91 70 THR A N 1
ATOM 522 C CA . THR A 1 70 ? 20.077 -15.786 -19.660 1.00 60.91 70 THR A CA 1
ATOM 523 C C . THR A 1 70 ? 21.409 -16.459 -19.982 1.00 60.91 70 THR A C 1
ATOM 525 O O . THR A 1 70 ? 22.455 -15.817 -20.103 1.00 60.91 70 THR A O 1
ATOM 528 N N . LEU A 1 71 ? 21.394 -17.790 -20.067 1.00 57.19 71 LEU A N 1
ATOM 529 C CA . LEU A 1 71 ? 22.582 -18.597 -20.366 1.00 57.19 71 LEU A CA 1
ATOM 530 C C . LEU A 1 71 ? 23.195 -18.239 -21.735 1.00 57.19 71 LEU A C 1
ATOM 532 O O . LEU A 1 71 ? 24.383 -18.489 -21.950 1.00 57.19 71 LEU A O 1
ATOM 536 N N . GLU A 1 72 ? 22.422 -17.617 -22.632 1.00 58.53 72 GLU A N 1
ATOM 537 C CA . GLU A 1 72 ? 22.886 -17.073 -23.909 1.00 58.53 72 GLU A CA 1
ATOM 538 C C . GLU A 1 72 ? 24.030 -16.045 -23.763 1.00 58.53 72 GLU A C 1
ATOM 540 O O . GLU A 1 72 ? 24.972 -16.081 -24.561 1.00 58.53 72 GLU A O 1
ATOM 545 N N . ASP A 1 73 ? 24.033 -15.199 -22.724 1.00 57.31 73 ASP A N 1
ATOM 546 C CA . ASP A 1 73 ? 25.104 -14.208 -22.493 1.00 57.31 73 ASP A CA 1
ATOM 547 C C . ASP A 1 73 ? 26.418 -14.844 -22.002 1.00 57.31 73 ASP A C 1
ATOM 549 O O . ASP A 1 73 ? 27.501 -14.270 -22.159 1.00 57.31 73 ASP A O 1
ATOM 553 N N . TYR A 1 74 ? 26.358 -16.055 -21.437 1.00 60.88 74 TYR A N 1
ATOM 554 C CA . TYR A 1 74 ? 27.550 -16.812 -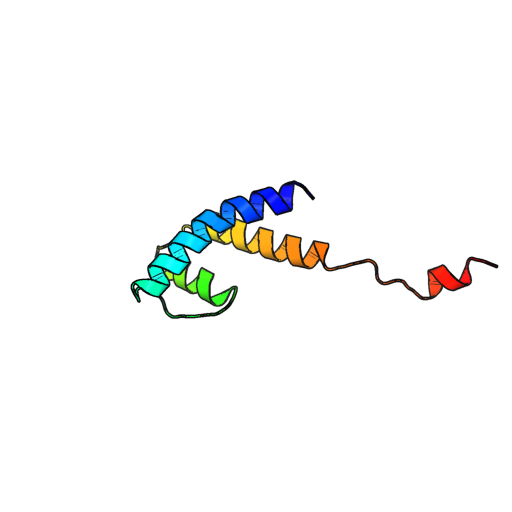21.047 1.00 60.88 74 TYR A CA 1
ATOM 555 C C . TYR A 1 74 ? 28.244 -17.452 -22.262 1.00 60.88 74 TYR A C 1
ATOM 557 O O . TYR A 1 74 ? 29.473 -17.532 -22.306 1.00 60.88 74 TYR A O 1
ATOM 565 N N . ALA A 1 75 ? 27.477 -17.879 -23.269 1.00 61.50 75 ALA A N 1
ATOM 566 C CA . ALA A 1 75 ? 27.992 -18.627 -24.417 1.00 61.50 75 ALA A CA 1
ATOM 567 C C . ALA A 1 75 ? 28.701 -17.762 -25.480 1.00 61.50 75 ALA A C 1
ATOM 569 O O . ALA A 1 75 ? 29.450 -18.302 -26.294 1.00 61.50 75 ALA A O 1
ATOM 570 N N . SER A 1 76 ? 28.512 -16.437 -25.469 1.00 58.81 76 SER A N 1
ATOM 571 C CA . SER A 1 76 ? 29.117 -15.509 -26.442 1.00 58.81 76 SER A CA 1
ATOM 572 C C . SER A 1 76 ? 30.535 -15.033 -26.081 1.00 58.81 76 SER A C 1
ATOM 574 O O . SER A 1 76 ? 31.159 -14.312 -26.856 1.00 58.81 76 SER A O 1
ATOM 576 N N . ARG A 1 77 ? 31.085 -15.447 -24.928 1.00 57.91 77 ARG A N 1
ATOM 577 C CA . ARG A 1 77 ? 32.453 -15.103 -24.486 1.00 57.91 77 ARG A CA 1
ATOM 578 C C . ARG A 1 77 ? 33.521 -16.132 -24.885 1.00 57.91 77 ARG A C 1
ATOM 580 O O . ARG A 1 77 ? 34.409 -16.419 -24.079 1.00 57.91 77 ARG A O 1
ATOM 587 N N . LYS A 1 78 ? 33.461 -16.691 -26.094 1.00 47.03 78 LYS A N 1
ATOM 588 C CA . LYS A 1 78 ? 34.515 -17.585 -26.596 1.00 47.03 78 LYS A CA 1
ATOM 589 C C . LYS A 1 78 ? 35.160 -17.073 -27.871 1.00 47.03 78 LYS A C 1
ATOM 591 O O . LYS A 1 78 ? 34.410 -16.614 -28.755 1.00 47.03 78 LYS A O 1
#

Nearest PDB structures (foldseek):
  6m6w-assembly1_H  TM=5.634E-01  e=5.083E+00  Shewanella oneidensis MR-1

Solvent-accessible surface area (backbone atoms only — not comparable to full-atom values): 4594 Å² total; per-residue (Å²): 114,68,69,49,54,54,32,45,59,58,32,49,59,54,50,51,50,46,53,51,35,38,73,69,64,71,35,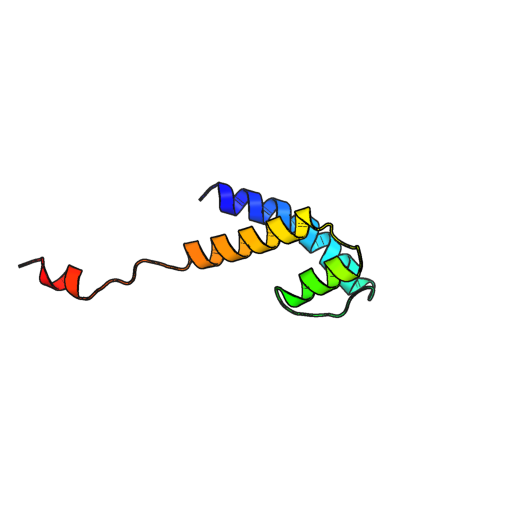76,92,55,67,72,71,58,31,56,54,45,28,42,77,63,67,72,44,53,73,70,58,52,50,41,40,53,50,28,54,48,46,50,53,57,68,65,63,60,80,78,84,53,70,69,73,67,69,70,79,117

Radius of gyration: 17.87 Å; Cα contacts (8 Å, |Δi|>4): 49; chains: 1; bounding box: 49×29×41 Å